Protein AF-A0A9W6BWF4-F1 (afdb_monomer_lite)

Secondary structure (DSSP, 8-state):
---------PPPPSS-HHHHHTT--HHHHHHTS-SS-B-SS-TTT---B--GGGEETTEESS-B------B-SEEEEEEEEE-TT-SS-SB-EEEEEEEE------

Organism: NCBI:txid330485

Sequence (106 aa):
MLQRKVLEVREPEPVNRWALRQGLPEATCRELVNPGYADPFNCRTDITFDHAKYRFLGHGFMTCKLDWVLLRGCRAVSRRMGNHDYSASDHKWLLVEVEVEVALGG

pLDDT: mean 85.35, std 13.3, range [36.31, 97.88]

Foldseek 3Di:
DDPQDFQPFDFWDQFQVVVVVVVDDRVVRNVVTDPRWTFSDDFPPRWFAFDPVCDDPNHRPPTGRPDTDTDDQKIWRDKDWDPPVCPPHNTIDIDTDIDHNPPPDD

Radius of gyration: 17.08 Å; chains: 1; bounding box: 52×31×41 Å

Structure (mmCIF, N/CA/C/O backbone):
data_AF-A0A9W6BWF4-F1
#
_entry.id   AF-A0A9W6BWF4-F1
#
loop_
_atom_site.group_PDB
_atom_site.id
_atom_site.type_symbol
_atom_site.label_atom_id
_atom_site.label_alt_id
_atom_site.label_comp_id
_atom_site.label_asym_id
_atom_site.label_entity_id
_atom_site.label_seq_id
_atom_site.pdbx_PDB_ins_code
_atom_site.Cartn_x
_atom_site.Cartn_y
_atom_site.Cartn_z
_atom_site.occupancy
_atom_site.B_iso_or_equiv
_atom_site.auth_seq_id
_atom_site.auth_comp_id
_atom_site.auth_asym_id
_atom_site.auth_atom_id
_atom_site.pdbx_PDB_model_num
ATOM 1 N N . MET A 1 1 ? -18.583 -23.830 -9.050 1.00 44.31 1 MET A N 1
ATOM 2 C CA . MET A 1 1 ? -18.453 -22.543 -8.333 1.00 44.31 1 MET A CA 1
ATOM 3 C C . MET A 1 1 ? -17.142 -22.602 -7.555 1.00 44.31 1 MET A C 1
ATOM 5 O O . MET A 1 1 ? -17.034 -23.436 -6.669 1.00 44.31 1 MET A O 1
ATOM 9 N N . LEU A 1 2 ? -16.104 -21.858 -7.954 1.00 49.19 2 LEU A N 1
ATOM 10 C CA . LEU A 1 2 ? -14.840 -21.819 -7.204 1.00 49.19 2 LEU A CA 1
ATOM 11 C C . LEU A 1 2 ? -15.077 -21.017 -5.920 1.00 49.19 2 LEU A C 1
ATOM 13 O O . LEU A 1 2 ? -15.381 -19.829 -6.005 1.00 49.19 2 LEU A O 1
ATOM 17 N N . GLN A 1 3 ? -14.967 -21.653 -4.752 1.00 52.81 3 GLN A N 1
ATOM 18 C CA . GLN A 1 3 ? -14.938 -20.932 -3.479 1.00 52.81 3 GLN A CA 1
ATOM 19 C C . GLN A 1 3 ? -13.733 -19.986 -3.493 1.00 52.81 3 GLN A C 1
ATOM 21 O O . GLN A 1 3 ? -12.583 -20.427 -3.503 1.00 52.81 3 GLN A O 1
ATOM 26 N N . ARG A 1 4 ? -13.992 -18.678 -3.542 1.00 62.03 4 ARG A N 1
ATOM 27 C CA . ARG A 1 4 ? -12.945 -17.667 -3.400 1.00 62.03 4 ARG A CA 1
ATOM 28 C C . ARG A 1 4 ? -12.515 -17.658 -1.939 1.00 62.03 4 ARG A C 1
ATOM 30 O O . ARG A 1 4 ? -13.327 -17.438 -1.047 1.00 62.03 4 ARG A O 1
ATOM 37 N N . LYS A 1 5 ? -11.242 -17.954 -1.687 1.00 70.44 5 LYS A N 1
ATOM 38 C CA . LYS A 1 5 ? -10.673 -17.888 -0.342 1.00 70.44 5 LYS A CA 1
ATOM 39 C C . LYS A 1 5 ? -10.562 -16.417 0.053 1.00 70.44 5 LYS A C 1
ATOM 41 O O . LYS A 1 5 ? -9.800 -15.686 -0.571 1.00 70.44 5 LYS A O 1
ATOM 46 N N . VAL A 1 6 ? -11.303 -16.008 1.081 1.00 73.75 6 VAL A N 1
ATOM 47 C CA . VAL A 1 6 ? -11.158 -14.678 1.685 1.00 73.75 6 VAL A CA 1
ATOM 48 C C . VAL A 1 6 ? -9.700 -14.485 2.103 1.00 73.75 6 VAL A C 1
ATOM 50 O O . VAL A 1 6 ? -9.117 -15.351 2.763 1.00 73.75 6 VAL A O 1
ATOM 53 N N . LEU A 1 7 ? -9.107 -13.364 1.699 1.00 75.75 7 LEU A N 1
ATOM 54 C CA . LEU A 1 7 ? -7.787 -12.966 2.159 1.00 75.75 7 LEU A CA 1
ATOM 55 C C . LEU A 1 7 ? -7.907 -12.523 3.617 1.00 75.75 7 LEU A C 1
ATOM 57 O O . LEU A 1 7 ? -8.776 -11.724 3.959 1.00 75.75 7 LEU A O 1
ATOM 61 N N . GLU A 1 8 ? -7.039 -13.041 4.483 1.00 70.44 8 GLU A N 1
ATOM 62 C CA . GLU A 1 8 ? -6.953 -12.560 5.860 1.00 70.44 8 GLU A CA 1
ATOM 63 C C . GLU A 1 8 ? -6.415 -11.124 5.833 1.00 70.44 8 GLU A C 1
ATOM 65 O O . GLU A 1 8 ? -5.217 -10.890 5.680 1.00 70.44 8 GLU A O 1
ATOM 70 N N . VAL A 1 9 ? -7.327 -10.161 5.926 1.00 68.69 9 VAL A N 1
ATOM 71 C CA . VAL A 1 9 ? -7.008 -8.746 6.079 1.00 68.69 9 VAL A CA 1
ATOM 72 C C . VAL A 1 9 ? -7.121 -8.439 7.562 1.00 68.69 9 VAL A C 1
ATOM 74 O O . VAL A 1 9 ? -8.208 -8.485 8.131 1.00 68.69 9 VAL A O 1
ATOM 77 N N . ARG A 1 10 ? -5.977 -8.213 8.208 1.00 67.81 10 ARG A N 1
ATOM 78 C CA . ARG A 1 10 ? -5.932 -7.903 9.636 1.00 67.81 10 ARG A CA 1
ATOM 79 C C . ARG A 1 10 ? -6.177 -6.422 9.840 1.00 67.81 10 ARG A C 1
ATOM 81 O O . ARG A 1 10 ? -5.546 -5.600 9.175 1.00 67.81 10 ARG A O 1
ATOM 88 N N . GLU A 1 11 ? -7.034 -6.107 10.803 1.00 70.12 11 GLU A N 1
ATOM 89 C CA . GLU A 1 11 ? -7.100 -4.760 11.352 1.00 70.12 11 GLU A CA 1
ATOM 90 C C . GLU A 1 11 ? -5.701 -4.326 11.815 1.00 70.12 11 GLU A C 1
ATOM 92 O O . GLU A 1 11 ? -4.929 -5.152 12.329 1.00 70.12 11 GLU A O 1
ATOM 97 N N . PRO A 1 12 ? -5.337 -3.054 11.604 1.00 74.06 12 PRO A N 1
ATOM 98 C CA . PRO A 1 12 ? -4.034 -2.566 12.002 1.00 74.06 12 PRO A CA 1
ATOM 99 C C . PRO A 1 12 ? -3.888 -2.639 13.529 1.00 74.06 12 PRO A C 1
ATOM 101 O O . PRO A 1 12 ? -4.806 -2.322 14.286 1.00 74.06 12 PRO A O 1
ATOM 104 N N . GLU A 1 13 ? -2.716 -3.076 13.992 1.00 82.94 13 GLU A N 1
ATOM 105 C CA . GLU A 1 13 ? -2.398 -3.102 15.421 1.00 82.94 13 GLU A CA 1
ATOM 106 C C . GLU A 1 13 ? -2.470 -1.691 16.027 1.00 82.94 13 GLU A C 1
ATOM 108 O O . GLU A 1 13 ? -2.095 -0.733 15.357 1.00 82.94 13 GLU A O 1
ATOM 113 N N . PRO A 1 14 ? -2.831 -1.534 17.315 1.00 86.88 14 PRO A N 1
ATOM 114 C CA . PRO A 1 14 ? -2.997 -0.219 17.947 1.00 86.88 14 PRO A CA 1
ATOM 115 C C . PRO A 1 14 ? -1.695 0.592 18.089 1.00 86.88 14 PRO A C 1
ATOM 117 O O . PRO A 1 14 ? -1.735 1.745 18.514 1.00 86.88 14 PRO A O 1
ATOM 120 N N . VAL A 1 15 ? -0.537 -0.006 17.786 1.00 89.62 15 VAL A N 1
ATOM 121 C CA . VAL A 1 15 ? 0.781 0.639 17.806 1.00 89.62 15 VAL A CA 1
ATOM 122 C C . VAL A 1 15 ? 1.600 0.129 16.626 1.00 89.62 15 VAL A C 1
ATOM 124 O O . VAL A 1 15 ? 1.725 -1.079 16.418 1.00 89.62 15 VAL A O 1
ATOM 127 N N . ASN A 1 16 ? 2.251 1.033 15.895 1.00 88.50 16 ASN A N 1
ATOM 128 C CA . ASN A 1 16 ? 3.197 0.660 14.851 1.00 88.50 16 ASN A CA 1
ATOM 129 C C . ASN A 1 16 ? 4.478 0.055 15.463 1.00 88.50 16 ASN A C 1
ATOM 131 O O . ASN A 1 16 ? 5.444 0.754 15.775 1.00 88.50 16 ASN A O 1
ATOM 135 N N . ARG A 1 17 ? 4.507 -1.275 15.630 1.00 89.88 17 ARG A N 1
ATOM 136 C CA . ARG A 1 17 ? 5.642 -1.982 16.256 1.00 89.88 17 ARG A CA 1
ATOM 137 C C . ARG A 1 17 ? 6.957 -1.827 15.508 1.00 89.88 17 ARG A C 1
ATOM 139 O O . ARG A 1 17 ? 8.016 -1.965 16.115 1.00 89.88 17 ARG A O 1
ATOM 146 N N . TRP A 1 18 ? 6.920 -1.625 14.193 1.00 88.19 18 TRP A N 1
ATOM 147 C CA . TRP A 1 18 ? 8.152 -1.413 13.445 1.00 88.19 18 TRP A CA 1
ATOM 148 C C . TRP A 1 18 ? 8.776 -0.064 13.804 1.00 88.19 18 TRP A C 1
ATOM 150 O O . TRP A 1 18 ? 9.953 -0.041 14.155 1.00 88.19 18 TRP A O 1
ATOM 160 N N . ALA A 1 19 ? 7.984 1.013 13.785 1.00 89.75 19 ALA A N 1
ATOM 161 C CA . ALA A 1 19 ? 8.408 2.358 14.175 1.00 89.75 19 ALA A CA 1
ATOM 162 C C . ALA A 1 19 ? 8.921 2.386 15.622 1.00 89.75 19 ALA A C 1
ATOM 164 O O . ALA A 1 19 ? 9.987 2.938 15.893 1.00 89.75 19 ALA A O 1
ATOM 165 N N . LEU A 1 20 ? 8.228 1.679 16.519 1.00 94.56 20 LEU A N 1
ATOM 166 C CA . LEU A 1 20 ? 8.646 1.529 17.910 1.00 94.56 20 LEU A CA 1
ATOM 167 C C . LEU A 1 20 ? 10.035 0.880 18.022 1.00 94.56 20 LEU A C 1
ATOM 169 O O . LEU A 1 20 ? 10.886 1.363 18.761 1.00 94.56 20 LEU A O 1
ATOM 173 N N . ARG A 1 21 ? 10.317 -0.170 17.232 1.00 95.62 21 ARG A N 1
ATOM 174 C CA . ARG A 1 21 ? 11.652 -0.801 17.178 1.00 95.62 21 ARG A CA 1
ATOM 175 C C . ARG A 1 21 ? 12.743 0.103 16.598 1.00 95.62 21 ARG A C 1
ATOM 177 O O . ARG A 1 21 ? 13.912 -0.197 16.801 1.00 95.62 21 ARG A O 1
ATOM 184 N N . GLN A 1 22 ? 12.386 1.164 15.872 1.00 95.69 22 GLN A N 1
ATOM 185 C CA . GLN A 1 22 ? 13.346 2.174 15.407 1.00 95.69 22 GLN A CA 1
ATOM 186 C C . GLN A 1 22 ? 13.636 3.247 16.473 1.00 95.69 22 GLN A C 1
ATOM 188 O O . GLN A 1 22 ? 14.451 4.130 16.229 1.00 95.69 22 GLN A O 1
ATOM 193 N N . GLY A 1 23 ? 12.986 3.182 17.643 1.00 96.62 23 GLY A N 1
ATOM 194 C CA . GLY A 1 23 ? 13.195 4.119 18.748 1.00 96.62 23 GLY A CA 1
ATOM 195 C C . GLY A 1 23 ? 12.273 5.340 18.736 1.00 96.62 23 GLY A C 1
ATOM 196 O O . GLY A 1 23 ? 12.527 6.291 19.472 1.00 96.62 23 GLY A O 1
ATOM 197 N N . LEU A 1 24 ? 11.210 5.341 17.923 1.00 96.88 24 LEU A N 1
ATOM 198 C CA . LEU A 1 24 ? 10.226 6.424 17.949 1.00 96.88 24 LEU A CA 1
ATOM 199 C C . LEU A 1 24 ? 9.366 6.372 19.227 1.00 96.88 24 LEU A C 1
ATOM 201 O O . LEU A 1 24 ? 9.058 5.275 19.704 1.00 96.88 24 LEU A O 1
ATOM 205 N N . PRO A 1 25 ? 8.933 7.530 19.770 1.00 97.38 25 PRO A N 1
ATOM 206 C CA . PRO A 1 25 ? 8.059 7.568 20.939 1.00 97.38 25 PRO A CA 1
ATOM 207 C C . PRO A 1 25 ? 6.768 6.779 20.716 1.00 97.38 25 PRO A C 1
ATOM 209 O O . PRO A 1 25 ? 6.190 6.803 19.628 1.00 97.38 25 PRO A O 1
ATOM 212 N N . GLU A 1 26 ? 6.272 6.111 21.758 1.00 95.56 26 GLU A N 1
ATOM 213 C CA . GLU A 1 26 ? 5.065 5.286 21.649 1.00 95.56 26 GLU A CA 1
ATOM 214 C C . GLU A 1 26 ? 3.839 6.099 21.210 1.00 95.56 26 GLU A C 1
ATOM 216 O O . GLU A 1 26 ? 3.065 5.627 20.381 1.00 95.56 26 GLU A O 1
ATOM 221 N N . ALA A 1 27 ? 3.693 7.335 21.706 1.00 94.69 27 ALA A N 1
ATOM 222 C CA . ALA A 1 27 ? 2.621 8.243 21.297 1.00 94.69 27 ALA A CA 1
ATOM 223 C C . ALA A 1 27 ? 2.632 8.473 19.775 1.00 94.69 27 ALA A C 1
ATOM 225 O O . ALA A 1 27 ? 1.628 8.241 19.108 1.00 94.69 27 ALA A O 1
ATOM 226 N N . THR A 1 28 ? 3.800 8.785 19.206 1.00 93.31 28 THR A N 1
ATOM 227 C CA . THR A 1 28 ? 3.986 8.888 17.752 1.00 93.31 28 THR A CA 1
ATOM 228 C C . THR A 1 28 ? 3.682 7.561 17.055 1.00 93.31 28 THR A C 1
ATOM 230 O O . THR A 1 28 ? 3.031 7.534 16.019 1.00 93.31 28 THR A O 1
ATOM 233 N N . CYS A 1 29 ? 4.096 6.427 17.622 1.00 92.31 29 CYS A N 1
ATOM 234 C CA . CYS A 1 29 ? 3.828 5.115 17.029 1.00 92.31 29 CYS A CA 1
ATOM 235 C C . CYS A 1 29 ? 2.340 4.738 17.021 1.00 92.31 29 CYS A C 1
ATOM 237 O O . CYS A 1 29 ? 1.947 3.941 16.171 1.00 92.31 29 CYS A O 1
ATOM 239 N N . ARG A 1 30 ? 1.530 5.274 17.943 1.00 89.44 30 ARG A N 1
ATOM 240 C CA . ARG A 1 30 ? 0.063 5.133 17.952 1.00 89.44 30 ARG A CA 1
ATOM 241 C C . ARG A 1 30 ? -0.584 5.974 16.852 1.00 89.44 30 ARG A C 1
ATOM 243 O O . ARG A 1 30 ? -1.524 5.512 16.219 1.00 89.44 30 ARG A O 1
ATOM 250 N N . GLU A 1 31 ? -0.049 7.163 16.589 1.00 88.31 31 GLU A N 1
ATOM 251 C CA . GLU A 1 31 ? -0.497 8.039 15.494 1.00 88.31 31 GLU A CA 1
ATOM 252 C C . GLU A 1 31 ? -0.074 7.521 14.109 1.00 88.31 31 GLU A C 1
ATOM 254 O O . GLU A 1 31 ? -0.754 7.761 13.117 1.00 88.31 31 GLU A O 1
ATOM 259 N N . LEU A 1 32 ? 1.015 6.748 14.034 1.00 85.69 32 LEU A N 1
ATOM 260 C CA . LEU A 1 32 ? 1.517 6.097 12.813 1.00 85.69 32 LEU A CA 1
ATOM 261 C C . LEU A 1 32 ? 0.782 4.790 12.451 1.00 85.69 32 LEU A C 1
ATOM 263 O O . LEU A 1 32 ? 1.339 3.925 11.761 1.00 85.69 32 LEU A O 1
ATOM 267 N N . VAL A 1 33 ? -0.445 4.622 12.938 1.00 84.12 33 VAL A N 1
ATOM 268 C CA . VAL A 1 33 ? -1.332 3.500 12.626 1.00 84.12 33 VAL A CA 1
ATOM 269 C C . VAL A 1 33 ? -2.474 4.014 11.756 1.00 84.12 33 VAL A C 1
ATOM 271 O O . VAL A 1 33 ? -3.068 5.048 12.053 1.00 84.12 33 VAL A O 1
ATOM 274 N N . ASN A 1 34 ? -2.818 3.279 10.695 1.00 76.62 34 ASN A N 1
ATOM 275 C CA . ASN A 1 34 ? -4.002 3.610 9.905 1.00 76.62 34 ASN A CA 1
ATOM 276 C C . ASN A 1 34 ? -5.249 3.561 10.802 1.00 76.62 34 ASN A C 1
ATOM 278 O O . ASN A 1 34 ? -5.456 2.557 11.485 1.00 76.62 34 ASN A O 1
ATOM 282 N N . PRO A 1 35 ? -6.100 4.600 10.804 1.00 75.81 35 PRO A N 1
ATOM 283 C CA . PRO A 1 35 ? -7.176 4.740 11.777 1.00 75.81 35 PRO A CA 1
ATOM 284 C C . PRO A 1 35 ? -8.311 3.756 11.473 1.00 75.81 35 PRO A C 1
ATOM 286 O O . PRO A 1 35 ? -9.305 4.139 10.872 1.00 75.81 35 PRO A O 1
ATOM 289 N N . GLY A 1 36 ? -8.171 2.479 11.833 1.00 75.31 36 GLY A N 1
ATOM 290 C CA . GLY A 1 36 ? -9.178 1.434 11.596 1.00 75.31 36 GLY A CA 1
ATOM 291 C C . GLY A 1 36 ? -9.468 1.181 10.114 1.00 75.31 36 GLY A C 1
ATOM 292 O O . GLY A 1 36 ? -10.626 1.007 9.735 1.00 75.31 36 GLY A O 1
ATOM 293 N N . TYR A 1 37 ? -8.441 1.288 9.270 1.00 84.31 37 TYR A N 1
ATOM 294 C CA . TYR A 1 37 ? -8.483 0.840 7.881 1.00 84.31 37 TYR A CA 1
ATOM 295 C C . TYR A 1 37 ? -7.364 -0.160 7.657 1.00 84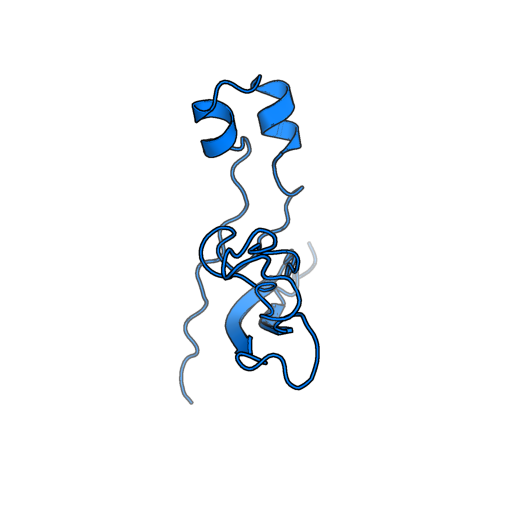.31 37 TYR A C 1
ATOM 297 O O . TYR A 1 37 ? -6.209 0.101 8.010 1.00 84.31 37 TYR A O 1
ATOM 305 N N . ALA A 1 38 ? -7.695 -1.269 7.016 1.00 85.31 38 ALA A N 1
ATOM 306 C CA . ALA A 1 38 ? -6.727 -2.281 6.651 1.00 85.31 38 ALA A CA 1
ATOM 307 C C . ALA A 1 38 ? -6.385 -2.190 5.158 1.00 85.31 38 ALA A C 1
ATOM 309 O O . ALA A 1 38 ? -7.267 -1.994 4.323 1.00 85.31 38 ALA A O 1
ATOM 310 N N . ASP A 1 39 ? -5.102 -2.346 4.825 1.00 89.81 39 ASP A N 1
ATOM 311 C CA . ASP A 1 39 ? -4.636 -2.482 3.442 1.00 89.81 39 ASP A CA 1
ATOM 312 C C . ASP A 1 39 ? -4.263 -3.951 3.178 1.00 89.81 39 ASP A C 1
ATOM 314 O O . ASP A 1 39 ? -3.402 -4.489 3.883 1.00 89.81 39 ASP A O 1
ATOM 318 N N . PRO A 1 40 ? -4.875 -4.632 2.187 1.00 90.88 40 PRO A N 1
ATOM 319 C CA . PRO A 1 40 ? -4.488 -5.993 1.815 1.00 90.88 40 PRO A CA 1
ATOM 320 C C . PRO A 1 40 ? -3.113 -6.079 1.128 1.00 90.88 40 PRO A C 1
ATOM 322 O O . PRO A 1 40 ? -2.642 -7.185 0.847 1.00 90.88 40 PRO A O 1
ATOM 325 N N . PHE A 1 41 ? -2.469 -4.951 0.818 1.00 91.81 41 PHE A N 1
ATOM 326 C CA . PHE A 1 41 ? -1.123 -4.891 0.256 1.00 91.81 41 PHE A CA 1
ATOM 327 C C . PHE A 1 41 ? -0.061 -4.611 1.330 1.00 91.81 41 PHE A C 1
ATOM 329 O O . PHE A 1 41 ? -0.221 -3.781 2.221 1.00 91.81 41 PHE A O 1
ATOM 336 N N . ASN A 1 42 ? 1.077 -5.291 1.223 1.00 88.25 42 ASN A N 1
ATOM 337 C CA . ASN A 1 42 ? 2.204 -5.149 2.131 1.00 88.25 42 ASN A CA 1
ATOM 338 C C . ASN A 1 42 ? 2.973 -3.853 1.849 1.00 88.25 42 ASN A C 1
ATOM 340 O O . ASN A 1 42 ? 3.444 -3.625 0.735 1.00 88.25 42 ASN A O 1
ATOM 344 N N . CYS A 1 43 ? 3.188 -3.039 2.883 1.00 86.38 43 CYS A N 1
ATOM 345 C CA . CYS A 1 43 ? 3.796 -1.721 2.721 1.00 86.38 43 CYS A CA 1
ATOM 346 C C . CYS A 1 43 ? 5.262 -1.701 2.262 1.00 86.38 43 CYS A C 1
ATOM 348 O O . CYS A 1 43 ? 5.762 -0.653 1.863 1.00 86.38 43 CYS A O 1
ATOM 350 N N . ARG A 1 44 ? 5.954 -2.842 2.324 1.00 84.88 44 ARG A N 1
ATOM 351 C CA . ARG A 1 44 ? 7.382 -2.974 2.007 1.00 84.88 44 ARG A CA 1
ATOM 352 C C . ARG A 1 44 ? 7.642 -3.689 0.696 1.00 84.88 44 ARG A C 1
ATOM 354 O O . ARG A 1 44 ? 8.651 -3.416 0.061 1.00 84.88 44 ARG A O 1
ATOM 361 N N . THR A 1 45 ? 6.783 -4.635 0.330 1.00 91.81 45 THR A N 1
ATOM 362 C CA . THR A 1 45 ? 7.016 -5.493 -0.839 1.00 91.81 45 THR A CA 1
ATOM 363 C C . THR A 1 45 ? 6.125 -5.133 -2.017 1.00 91.81 45 THR A C 1
ATOM 365 O O . THR A 1 45 ? 6.523 -5.344 -3.158 1.00 91.81 45 THR A O 1
ATOM 368 N N . ASP A 1 46 ? 4.951 -4.550 -1.770 1.00 95.56 46 ASP A N 1
ATOM 369 C CA . ASP A 1 46 ? 4.010 -4.180 -2.826 1.00 95.56 46 ASP A CA 1
ATOM 370 C C . ASP A 1 46 ? 4.284 -2.744 -3.303 1.00 95.56 46 ASP A C 1
ATOM 372 O O . ASP A 1 46 ? 3.495 -1.825 -3.084 1.00 95.56 46 ASP A O 1
ATOM 376 N N . ILE A 1 47 ? 5.443 -2.568 -3.946 1.00 95.50 47 ILE A N 1
ATOM 377 C CA . ILE A 1 47 ? 5.945 -1.292 -4.476 1.00 95.50 47 ILE A CA 1
ATOM 378 C C . ILE A 1 47 ? 5.131 -0.849 -5.690 1.00 95.50 47 ILE A C 1
ATOM 380 O O . ILE A 1 47 ? 5.123 -1.522 -6.731 1.00 95.50 47 ILE A O 1
ATOM 384 N N . THR A 1 48 ? 4.502 0.318 -5.569 1.00 97.00 48 THR A N 1
ATOM 385 C CA . THR A 1 48 ? 3.671 0.912 -6.621 1.00 97.00 48 THR A CA 1
ATOM 386 C C . THR A 1 48 ? 4.438 1.916 -7.471 1.00 97.00 48 THR A C 1
ATOM 388 O O . THR A 1 48 ? 4.089 2.106 -8.630 1.00 97.00 48 THR A O 1
ATOM 391 N N . PHE A 1 49 ? 5.545 2.456 -6.965 1.00 94.50 49 PHE A N 1
ATOM 392 C CA . PHE A 1 49 ? 6.357 3.457 -7.641 1.00 94.50 49 PHE A CA 1
ATOM 393 C C . PHE A 1 49 ? 7.824 3.020 -7.700 1.00 94.50 49 PHE A C 1
ATOM 395 O O . PHE A 1 49 ? 8.470 2.869 -6.666 1.00 94.50 49 PHE A O 1
ATOM 402 N N . ASP A 1 50 ? 8.322 2.748 -8.910 1.00 92.94 50 ASP A N 1
ATOM 403 C CA . ASP A 1 50 ? 9.733 2.406 -9.184 1.00 92.94 50 ASP A CA 1
ATOM 404 C C . ASP A 1 50 ? 10.093 2.654 -10.666 1.00 92.94 50 ASP A C 1
ATOM 406 O O . ASP A 1 50 ? 10.769 1.863 -11.332 1.00 92.94 50 ASP A O 1
ATOM 410 N N . HIS A 1 51 ? 9.568 3.734 -11.250 1.00 89.94 51 HIS A N 1
ATOM 411 C CA . HIS A 1 51 ? 9.739 3.977 -12.681 1.00 89.94 51 HIS A CA 1
ATOM 412 C C . HIS A 1 51 ? 11.189 4.378 -13.009 1.00 89.94 51 HIS A C 1
ATOM 414 O O . HIS A 1 51 ? 11.766 5.291 -12.419 1.00 89.94 51 HIS A O 1
ATOM 420 N N . ALA A 1 52 ? 11.752 3.758 -14.055 1.00 88.00 52 ALA A N 1
ATOM 421 C CA . ALA A 1 52 ? 13.109 4.011 -14.547 1.00 88.00 52 ALA A CA 1
ATOM 422 C C . ALA A 1 52 ? 13.467 5.491 -14.808 1.00 88.00 52 ALA A C 1
ATOM 424 O O . ALA A 1 52 ? 14.629 5.857 -14.659 1.00 88.00 52 ALA A O 1
ATOM 425 N N . LYS A 1 53 ? 12.496 6.352 -15.148 1.00 89.25 53 LYS A N 1
ATOM 426 C CA . LYS A 1 53 ? 12.719 7.781 -15.416 1.00 89.25 53 LYS A CA 1
ATOM 427 C C . LYS A 1 53 ? 13.183 8.563 -14.181 1.00 89.25 53 LYS A C 1
ATOM 429 O O . LYS A 1 53 ? 13.730 9.647 -14.326 1.00 89.25 53 LYS A O 1
ATOM 434 N N . TYR A 1 54 ? 12.987 8.005 -12.984 1.00 87.69 54 TYR A N 1
ATOM 435 C CA . TYR A 1 54 ? 13.424 8.587 -11.712 1.00 87.69 54 TYR A CA 1
ATOM 436 C C . TYR A 1 54 ? 14.724 7.984 -11.181 1.00 87.69 54 TYR A C 1
ATOM 438 O O . TYR A 1 54 ? 15.112 8.237 -10.040 1.00 87.69 54 TYR A O 1
ATOM 446 N N . ARG A 1 55 ? 15.405 7.166 -11.986 1.00 89.56 55 ARG A N 1
ATOM 447 C CA . ARG A 1 55 ? 16.709 6.624 -11.614 1.00 89.56 55 ARG A CA 1
ATOM 448 C C . ARG A 1 55 ? 17.783 7.660 -11.903 1.00 89.56 55 ARG A C 1
ATOM 450 O O . ARG A 1 55 ? 17.843 8.210 -12.999 1.00 89.56 55 ARG A O 1
ATOM 457 N N . PHE A 1 56 ? 18.669 7.878 -10.942 1.00 85.06 56 PHE A N 1
ATOM 458 C CA . PHE A 1 56 ? 19.837 8.735 -11.119 1.00 85.06 56 PHE A CA 1
ATOM 459 C C . PHE A 1 56 ? 21.092 7.868 -11.073 1.00 85.06 56 PHE A C 1
ATOM 461 O O . PHE A 1 56 ? 21.314 7.150 -10.102 1.00 85.06 56 PHE A O 1
ATOM 468 N N . LEU A 1 57 ? 21.877 7.875 -12.157 1.00 88.75 57 LEU A N 1
ATOM 469 C CA . LEU A 1 57 ? 23.050 7.001 -12.331 1.00 88.75 57 LEU A CA 1
ATOM 470 C C . LEU A 1 57 ? 22.743 5.506 -12.095 1.00 88.75 57 LEU A C 1
ATOM 472 O O . LEU A 1 57 ? 23.551 4.769 -11.543 1.00 88.75 57 LEU A O 1
ATOM 476 N N . GLY A 1 58 ? 21.547 5.056 -12.484 1.00 81.44 58 GLY A N 1
ATOM 477 C CA . GLY A 1 58 ? 21.097 3.674 -12.282 1.00 81.44 58 GLY A CA 1
ATOM 478 C C . GLY A 1 58 ? 20.583 3.360 -10.872 1.00 81.44 58 GLY A C 1
ATOM 479 O O . GLY A 1 58 ? 20.016 2.288 -10.670 1.00 81.44 58 GLY A O 1
ATOM 480 N N . HIS A 1 59 ? 20.694 4.286 -9.918 1.00 81.50 59 HIS A N 1
ATOM 481 C CA . HIS A 1 59 ? 20.173 4.116 -8.564 1.00 81.50 59 HIS A CA 1
ATOM 482 C C . HIS A 1 59 ? 18.693 4.523 -8.474 1.00 81.50 59 HIS A C 1
ATOM 484 O O . HIS A 1 59 ? 18.297 5.599 -8.931 1.00 81.50 59 HIS A O 1
ATOM 490 N N . GLY A 1 60 ? 17.875 3.653 -7.872 1.00 81.12 60 GLY A N 1
ATOM 491 C CA . GLY A 1 60 ? 16.464 3.905 -7.568 1.00 81.12 60 GLY A CA 1
ATOM 492 C C . GLY A 1 60 ? 16.313 4.665 -6.254 1.00 81.12 60 GLY A C 1
ATOM 493 O O . GLY A 1 60 ? 16.224 4.061 -5.191 1.00 81.12 60 GLY A O 1
ATOM 494 N N . PHE A 1 61 ? 16.301 5.996 -6.318 1.00 81.06 61 PHE A N 1
ATOM 495 C CA . PHE A 1 61 ? 16.070 6.844 -5.136 1.00 81.06 61 PHE A CA 1
ATOM 496 C C . PHE A 1 61 ? 14.586 7.033 -4.810 1.00 81.06 61 PHE A C 1
ATOM 498 O O . PHE A 1 61 ? 14.235 7.543 -3.752 1.00 81.06 61 PHE A O 1
ATOM 505 N N . MET A 1 62 ? 13.719 6.618 -5.728 1.00 84.69 62 MET A N 1
ATOM 506 C CA . MET A 1 62 ? 12.285 6.873 -5.717 1.00 84.69 62 MET A CA 1
ATOM 507 C C . MET A 1 62 ? 11.520 5.547 -5.839 1.00 84.69 62 MET A C 1
ATOM 509 O O . MET A 1 62 ? 10.646 5.395 -6.687 1.00 84.69 62 MET A O 1
ATOM 513 N N . THR A 1 63 ? 11.909 4.566 -5.021 1.00 90.38 63 THR A N 1
ATOM 514 C CA . THR A 1 63 ? 11.290 3.235 -4.964 1.00 90.38 63 THR A CA 1
ATOM 515 C C . THR A 1 63 ? 10.455 3.128 -3.693 1.00 90.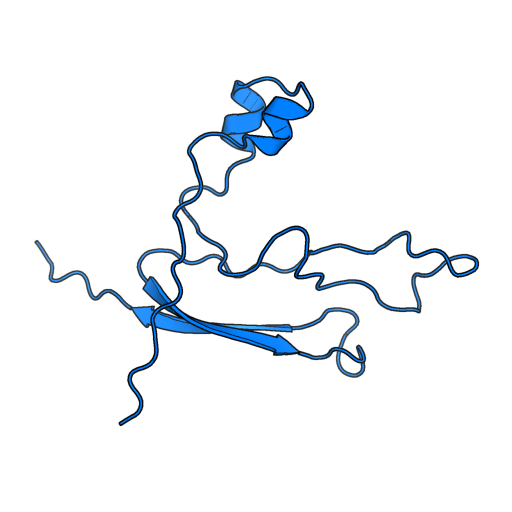38 63 THR A C 1
ATOM 517 O O . THR A 1 63 ? 10.996 3.022 -2.590 1.00 90.38 63 THR A O 1
ATOM 520 N N . CYS A 1 64 ? 9.132 3.175 -3.818 1.00 92.06 64 CYS A N 1
ATOM 521 C CA . CYS A 1 64 ? 8.238 3.167 -2.662 1.00 92.06 64 CYS A CA 1
ATOM 522 C C . CYS A 1 64 ? 6.814 2.703 -3.003 1.00 92.06 64 CYS A C 1
ATOM 524 O O . CYS A 1 64 ? 6.395 2.633 -4.159 1.00 92.06 64 CYS A O 1
ATOM 526 N N . LYS A 1 65 ? 6.049 2.353 -1.967 1.00 94.31 65 LYS A N 1
ATOM 527 C CA . LYS A 1 65 ? 4.596 2.198 -2.058 1.00 94.31 65 LYS A CA 1
ATOM 528 C C . LYS A 1 65 ? 3.952 3.534 -1.712 1.00 94.31 65 LYS A C 1
ATOM 530 O O . LYS A 1 65 ? 4.055 3.988 -0.574 1.00 94.31 65 LYS A O 1
ATOM 535 N N . LEU A 1 66 ? 3.298 4.136 -2.695 1.00 93.50 66 LEU A N 1
ATOM 536 C CA . LEU A 1 66 ? 2.591 5.410 -2.549 1.00 93.50 66 LEU A CA 1
ATOM 537 C C . LEU A 1 66 ? 1.074 5.258 -2.689 1.00 93.50 66 LEU A C 1
ATOM 539 O O . LEU A 1 66 ? 0.335 6.142 -2.269 1.00 93.50 66 LEU A O 1
ATOM 543 N N . ASP A 1 67 ? 0.615 4.116 -3.199 1.00 95.31 67 ASP A N 1
ATOM 544 C CA . ASP A 1 67 ? -0.798 3.820 -3.407 1.00 95.31 67 ASP A CA 1
ATOM 545 C C . ASP A 1 67 ? -1.276 2.795 -2.377 1.00 95.31 67 ASP A C 1
ATOM 547 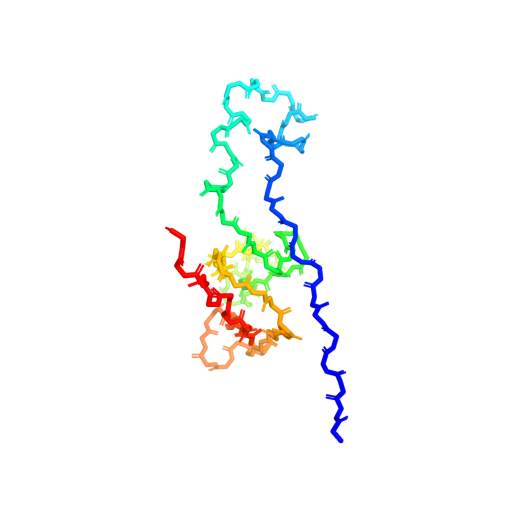O O . ASP A 1 67 ? -0.581 1.823 -2.045 1.00 95.31 67 ASP A O 1
ATOM 551 N N . TRP A 1 68 ? -2.490 3.008 -1.879 1.00 93.06 68 TRP A N 1
ATOM 552 C CA . TRP A 1 68 ? -3.094 2.244 -0.791 1.00 93.06 68 TRP A CA 1
ATOM 553 C C . TRP A 1 68 ? -4.535 1.896 -1.141 1.00 93.06 68 TRP A C 1
ATOM 555 O O . TRP A 1 68 ? -5.225 2.681 -1.789 1.00 93.06 68 TRP A O 1
ATOM 565 N N . VAL A 1 69 ? -5.007 0.742 -0.671 1.00 92.69 69 VAL A N 1
ATOM 566 C CA . VAL A 1 69 ? -6.436 0.415 -0.679 1.00 92.69 69 VAL A CA 1
ATOM 567 C C . VAL A 1 69 ? -6.888 0.295 0.765 1.00 92.69 69 VAL A C 1
ATOM 569 O O . VAL A 1 69 ? -6.524 -0.650 1.450 1.00 92.69 69 VAL A O 1
ATOM 572 N N . LEU A 1 70 ? -7.643 1.282 1.242 1.00 90.38 70 LEU A N 1
ATOM 573 C CA . LEU A 1 70 ? -8.055 1.380 2.641 1.00 90.38 70 LEU A CA 1
ATOM 574 C C . LEU A 1 70 ? -9.442 0.756 2.816 1.00 90.38 70 LEU A C 1
ATOM 576 O O . LEU A 1 70 ? -10.449 1.350 2.434 1.00 90.38 70 LEU A O 1
ATOM 580 N N . LEU A 1 71 ? -9.493 -0.450 3.378 1.00 86.50 71 LEU A N 1
ATOM 581 C CA . LEU A 1 71 ? -10.727 -1.206 3.585 1.00 86.50 71 LEU A CA 1
ATOM 582 C C . LEU A 1 71 ? -11.245 -1.054 5.016 1.00 86.50 71 LEU A C 1
ATOM 584 O O . LEU A 1 71 ? -10.472 -1.108 5.972 1.00 86.50 71 LEU A O 1
ATOM 588 N N . ARG A 1 72 ? -12.565 -0.910 5.147 1.00 84.94 72 ARG A N 1
ATOM 589 C CA . ARG A 1 72 ? -13.313 -0.969 6.410 1.00 84.94 72 ARG A CA 1
ATOM 590 C C . ARG A 1 72 ? -14.699 -1.557 6.137 1.00 84.94 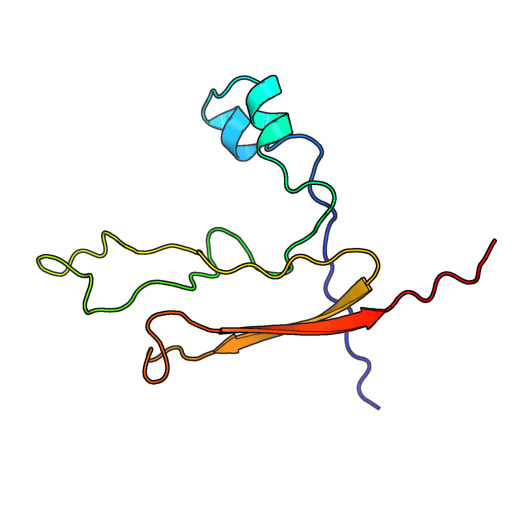72 ARG A C 1
ATOM 592 O O . ARG A 1 72 ? -15.296 -1.234 5.113 1.00 84.94 72 ARG A O 1
ATOM 599 N N . GLY A 1 73 ? -15.207 -2.409 7.030 1.00 79.81 73 GLY A N 1
ATOM 600 C CA . GLY A 1 73 ? -16.558 -2.989 6.911 1.00 79.81 73 GLY A CA 1
ATOM 601 C C . GLY A 1 73 ? -16.750 -3.913 5.700 1.00 79.81 73 GLY A C 1
ATOM 602 O O . GLY A 1 73 ? -17.862 -4.095 5.211 1.00 79.81 73 GLY A O 1
ATOM 603 N N . CYS A 1 74 ? -15.660 -4.458 5.163 1.00 85.00 74 CYS A N 1
ATOM 604 C CA . CYS A 1 74 ? -15.681 -5.385 4.041 1.00 85.00 74 CYS A CA 1
ATOM 605 C C . CYS A 1 74 ? -14.521 -6.377 4.142 1.00 85.00 74 CYS A C 1
ATOM 607 O O . CYS A 1 74 ? -13.513 -6.125 4.804 1.00 85.00 74 CYS A O 1
ATOM 609 N N . ARG A 1 75 ? -14.665 -7.513 3.462 1.00 85.25 75 ARG A N 1
ATOM 610 C CA . ARG A 1 75 ? -13.679 -8.595 3.425 1.00 85.25 75 ARG A CA 1
ATOM 611 C C . ARG A 1 75 ? -13.066 -8.678 2.035 1.00 85.25 75 ARG A C 1
ATOM 613 O O . ARG A 1 75 ? -13.790 -8.819 1.054 1.00 85.25 75 ARG A O 1
ATOM 620 N N . ALA A 1 76 ? -11.740 -8.627 1.926 1.00 89.00 76 ALA A N 1
ATOM 621 C CA . ALA A 1 76 ? -11.079 -8.786 0.631 1.00 89.00 76 ALA A CA 1
ATOM 622 C C . ALA A 1 76 ? -11.133 -10.249 0.167 1.00 89.00 76 ALA A C 1
ATOM 624 O O . ALA A 1 76 ? -10.681 -11.151 0.872 1.00 89.00 76 ALA A O 1
ATOM 625 N N . VAL A 1 77 ? -11.637 -10.492 -1.042 1.00 91.50 77 VAL A N 1
ATOM 626 C CA . VAL A 1 77 ? -11.684 -11.832 -1.654 1.00 91.50 77 VAL A CA 1
ATOM 627 C C . VAL A 1 77 ? -10.558 -12.061 -2.652 1.00 91.50 77 VAL A C 1
ATOM 629 O O . VAL A 1 77 ? -10.142 -13.196 -2.870 1.00 91.50 77 VAL A O 1
ATOM 632 N N . SER A 1 78 ? -10.042 -10.996 -3.263 1.00 92.50 78 SER A N 1
ATOM 633 C CA . SER A 1 78 ? -8.841 -11.065 -4.088 1.00 92.50 78 SER A CA 1
ATOM 634 C C . SER A 1 78 ? -8.154 -9.707 -4.159 1.00 92.50 78 SER A C 1
ATOM 636 O O . SER A 1 78 ? -8.776 -8.668 -3.944 1.00 92.50 78 SER A O 1
ATOM 638 N N . ARG A 1 79 ? -6.854 -9.717 -4.457 1.00 94.75 79 ARG A N 1
ATOM 639 C CA . ARG A 1 79 ? -6.066 -8.509 -4.702 1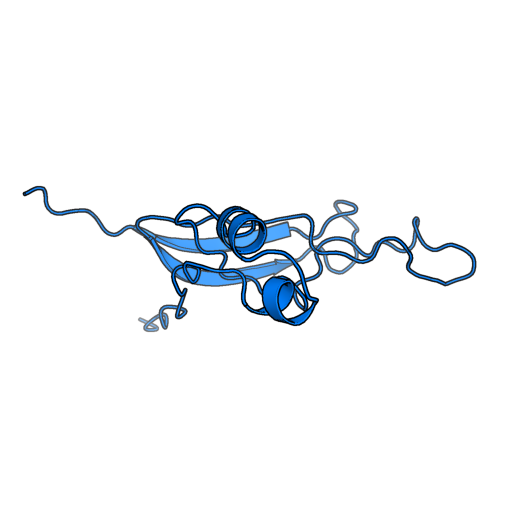.00 94.75 79 ARG A CA 1
ATOM 640 C C . ARG A 1 79 ? -5.180 -8.713 -5.919 1.00 94.75 79 ARG A C 1
ATOM 642 O O . ARG A 1 79 ? -4.662 -9.811 -6.128 1.00 94.75 79 ARG A O 1
ATOM 649 N N . ARG A 1 80 ? -5.004 -7.666 -6.716 1.00 96.31 80 ARG A N 1
ATOM 650 C CA . ARG A 1 80 ? -4.135 -7.647 -7.892 1.00 96.31 80 ARG A CA 1
ATOM 651 C C . ARG A 1 80 ? -3.401 -6.318 -7.972 1.00 96.31 80 ARG A C 1
ATOM 653 O O . ARG A 1 80 ? -3.931 -5.281 -7.593 1.00 96.31 80 ARG A O 1
ATOM 660 N N . MET A 1 81 ? -2.185 -6.379 -8.485 1.00 97.88 81 MET A N 1
ATOM 661 C CA . MET A 1 81 ? -1.403 -5.224 -8.893 1.00 97.88 81 MET A CA 1
ATOM 662 C C . MET A 1 81 ? -1.092 -5.402 -10.375 1.00 97.88 81 MET A C 1
ATOM 664 O O . MET A 1 81 ? -0.906 -6.535 -10.818 1.00 97.88 81 MET A O 1
ATOM 668 N N . GLY A 1 82 ? -1.048 -4.317 -11.136 1.00 96.94 82 GLY A N 1
ATOM 669 C CA . GLY A 1 82 ? -0.640 -4.377 -12.537 1.00 96.94 82 GLY A CA 1
ATOM 670 C C . GLY A 1 82 ? 0.019 -3.091 -12.998 1.00 96.94 82 GLY A C 1
ATOM 671 O O . GLY A 1 82 ? 0.474 -2.308 -12.170 1.00 96.94 82 GLY A O 1
ATOM 672 N N . ASN A 1 83 ? 0.110 -2.895 -14.317 1.00 97.12 83 ASN A N 1
ATOM 673 C CA . ASN A 1 83 ? 0.969 -1.864 -14.919 1.00 97.12 83 ASN A CA 1
ATOM 674 C C . ASN A 1 83 ? 2.447 -2.040 -14.499 1.00 97.12 83 ASN A C 1
ATOM 676 O O . ASN A 1 83 ? 3.135 -1.094 -14.136 1.00 97.12 83 ASN A O 1
ATOM 680 N N . HIS A 1 84 ? 2.935 -3.289 -14.501 1.00 95.38 84 HIS A N 1
ATOM 681 C CA . HIS A 1 84 ? 4.303 -3.624 -14.078 1.00 95.38 84 HIS A CA 1
ATOM 682 C C . HIS A 1 84 ? 5.393 -3.052 -14.993 1.00 95.38 84 HIS A C 1
ATOM 684 O O . HIS A 1 84 ? 6.542 -2.954 -14.570 1.00 95.38 84 HIS A O 1
ATOM 690 N N . ASP A 1 85 ? 5.030 -2.698 -16.223 1.00 94.38 85 ASP A N 1
ATOM 691 C CA . ASP A 1 85 ? 5.892 -2.054 -17.210 1.00 94.38 85 ASP A CA 1
ATOM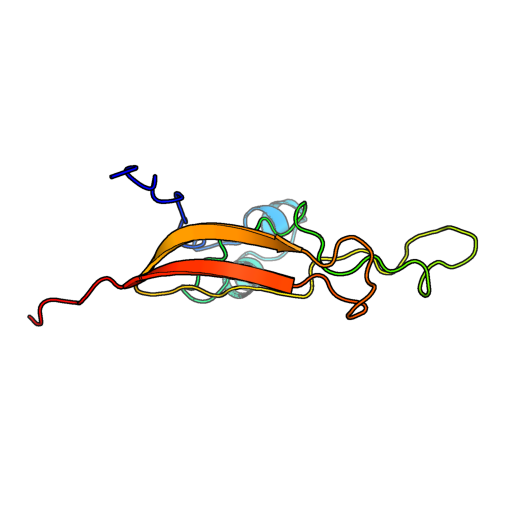 692 C C . ASP A 1 85 ? 5.799 -0.522 -17.184 1.00 94.38 85 ASP A C 1
ATOM 694 O O . ASP A 1 85 ? 6.553 0.140 -17.893 1.00 94.38 85 ASP A O 1
ATOM 698 N N . TYR A 1 86 ? 4.912 0.038 -16.353 1.00 93.75 86 TYR A N 1
ATOM 699 C CA . TYR A 1 86 ? 4.669 1.474 -16.231 1.00 93.75 86 TYR A CA 1
ATOM 700 C C . TYR A 1 86 ? 4.223 2.150 -17.543 1.00 93.75 86 TYR A C 1
ATOM 702 O O . TYR A 1 86 ? 4.384 3.358 -17.713 1.00 93.75 86 TYR A O 1
ATOM 710 N N . SER A 1 87 ? 3.645 1.389 -18.478 1.00 95.19 87 SER A N 1
ATOM 711 C CA . SER A 1 87 ? 3.230 1.897 -19.793 1.00 95.19 87 SER A CA 1
ATOM 712 C C . SER A 1 87 ? 2.034 2.853 -19.729 1.00 95.19 87 SER A C 1
ATOM 714 O O . SER A 1 87 ? 1.924 3.757 -20.557 1.00 95.19 87 SER A O 1
ATOM 716 N N . ALA A 1 88 ? 1.144 2.679 -18.747 1.00 94.44 88 ALA A N 1
ATOM 717 C CA . ALA A 1 88 ? -0.081 3.472 -18.609 1.00 94.44 88 ALA A CA 1
ATOM 718 C C . ALA A 1 88 ? 0.045 4.653 -17.627 1.00 94.44 88 ALA A C 1
ATOM 720 O O . ALA A 1 88 ? -0.734 5.602 -17.684 1.00 94.44 88 ALA A O 1
ATOM 721 N N . SER A 1 89 ? 0.990 4.574 -16.692 1.00 95.00 89 SER A N 1
ATOM 722 C CA . SER A 1 89 ? 1.247 5.544 -15.622 1.00 95.00 89 SER A CA 1
ATOM 723 C C . SER A 1 89 ? 2.592 5.208 -14.978 1.00 95.00 89 SER A C 1
ATOM 725 O O . SER A 1 89 ? 3.047 4.065 -15.041 1.00 95.00 89 SER A O 1
ATOM 727 N N . ASP A 1 90 ? 3.212 6.176 -14.309 1.00 93.69 90 ASP A N 1
ATOM 728 C CA . ASP A 1 90 ? 4.390 5.947 -13.474 1.00 93.69 90 ASP A CA 1
ATOM 729 C C . ASP A 1 90 ? 4.119 5.266 -12.138 1.00 93.69 90 ASP A C 1
ATOM 731 O O . ASP A 1 90 ? 5.069 4.888 -11.449 1.00 93.69 90 ASP A O 1
ATOM 735 N N . HIS A 1 91 ? 2.852 5.004 -11.836 1.00 96.62 91 HIS A N 1
ATOM 736 C CA . HIS A 1 91 ? 2.426 4.158 -10.737 1.00 96.62 91 HIS A CA 1
ATOM 737 C C . HIS A 1 91 ? 1.800 2.857 -11.245 1.00 96.62 91 HIS A C 1
ATOM 739 O O . HIS A 1 91 ? 1.051 2.826 -12.224 1.00 96.62 91 HIS A O 1
ATOM 745 N N . LYS A 1 92 ? 2.051 1.760 -10.533 1.00 97.38 92 LYS A N 1
ATOM 746 C CA . LYS A 1 92 ? 1.254 0.537 -10.652 1.00 97.38 92 LYS A CA 1
ATOM 747 C C . LYS A 1 92 ? -0.131 0.772 -10.067 1.00 97.38 92 LYS A C 1
ATOM 749 O O . LYS A 1 92 ? -0.261 1.406 -9.024 1.00 97.38 92 LYS A O 1
ATOM 754 N N . TRP A 1 93 ? -1.156 0.190 -10.680 1.00 97.12 93 TRP A N 1
ATOM 755 C CA . TRP A 1 93 ? -2.497 0.207 -10.100 1.00 97.12 93 TRP A CA 1
ATOM 756 C C . TRP A 1 93 ? -2.670 -0.920 -9.081 1.00 97.12 93 TRP A C 1
ATOM 758 O O . TRP A 1 93 ? -2.053 -1.984 -9.190 1.00 97.12 93 TRP A O 1
ATOM 768 N N . LEU A 1 94 ? -3.559 -0.688 -8.117 1.00 97.69 94 LEU A N 1
ATOM 769 C CA . LEU A 1 94 ? -4.013 -1.668 -7.135 1.00 97.69 94 LEU A CA 1
ATOM 770 C C . LEU A 1 94 ? -5.495 -1.958 -7.366 1.00 97.69 94 LEU A C 1
ATOM 772 O O . LEU A 1 94 ? -6.291 -1.044 -7.559 1.00 97.69 94 LEU A O 1
ATOM 776 N N . LEU A 1 95 ? -5.869 -3.232 -7.328 1.00 96.56 95 LEU A N 1
ATOM 777 C CA . LEU A 1 95 ? -7.251 -3.683 -7.439 1.00 96.56 95 LEU A CA 1
ATOM 778 C C . LEU A 1 95 ? -7.550 -4.663 -6.315 1.00 96.56 95 LEU A C 1
ATOM 780 O O . LEU A 1 95 ? -6.782 -5.596 -6.075 1.00 96.56 95 LEU A O 1
ATOM 784 N N . VAL A 1 96 ? -8.688 -4.473 -5.658 1.00 94.62 96 VAL A N 1
ATOM 785 C CA . VAL A 1 96 ? -9.196 -5.386 -4.637 1.00 94.62 96 VAL A CA 1
ATOM 786 C C . VAL A 1 96 ? -10.641 -5.706 -4.961 1.00 94.62 96 VAL A C 1
ATOM 788 O O . VAL A 1 96 ? -11.447 -4.811 -5.195 1.00 94.62 96 VAL A O 1
ATOM 791 N N . GLU A 1 97 ? -10.964 -6.990 -4.967 1.00 94.12 97 GLU A N 1
ATOM 792 C CA . GLU A 1 97 ? -12.347 -7.446 -4.958 1.00 94.12 97 GLU A CA 1
ATOM 793 C C . GLU A 1 97 ? -12.751 -7.671 -3.501 1.00 94.12 97 GLU A C 1
ATOM 795 O O . GLU A 1 97 ? -11.996 -8.286 -2.739 1.00 94.12 97 GLU A O 1
ATOM 800 N N . VAL A 1 98 ? -13.931 -7.189 -3.111 1.00 91.19 98 VAL A N 1
ATOM 801 C CA . VAL A 1 98 ? -14.421 -7.259 -1.729 1.00 91.19 98 VAL A CA 1
ATOM 802 C C . VAL A 1 98 ? -15.820 -7.861 -1.649 1.00 91.19 98 VAL A C 1
ATOM 804 O O . VAL A 1 98 ? -16.625 -7.718 -2.566 1.00 91.19 98 VAL A O 1
ATOM 807 N N . GLU A 1 99 ? -16.109 -8.494 -0.521 1.00 89.50 99 GLU A N 1
ATOM 808 C CA . GLU A 1 99 ? -17.457 -8.792 -0.047 1.00 89.50 99 GLU A CA 1
ATOM 809 C C . GLU A 1 99 ? -17.822 -7.763 1.023 1.00 89.50 99 GLU A C 1
ATOM 811 O O . GLU A 1 99 ? -17.072 -7.555 1.979 1.00 89.50 99 GLU A O 1
ATOM 816 N N . VAL A 1 100 ? -18.955 -7.088 0.853 1.00 82.00 100 VAL A N 1
ATOM 817 C CA . VAL A 1 100 ? -19.443 -6.127 1.845 1.00 82.00 100 VAL A CA 1
ATOM 818 C C . VAL A 1 100 ? -20.122 -6.905 2.962 1.00 82.00 100 VAL A C 1
ATOM 820 O O . VAL A 1 100 ? -21.031 -7.695 2.700 1.00 82.00 100 VAL A O 1
ATOM 823 N N . GLU A 1 101 ? -19.703 -6.676 4.205 1.00 69.56 101 GLU A N 1
ATOM 824 C CA . GLU A 1 101 ? -20.475 -7.151 5.346 1.00 69.56 101 GLU A CA 1
ATOM 825 C C . GLU A 1 101 ? -21.696 -6.241 5.460 1.00 69.56 101 GLU A C 1
ATOM 827 O O . GLU A 1 101 ? -21.617 -5.108 5.933 1.00 69.56 101 GLU A O 1
ATOM 832 N N . VAL A 1 102 ? -22.840 -6.707 4.953 1.00 59.00 102 VAL A N 1
ATOM 833 C CA . VAL A 1 102 ? -24.109 -6.033 5.215 1.00 59.00 102 VAL A CA 1
ATOM 834 C C . VAL A 1 102 ? -24.360 -6.197 6.705 1.00 59.00 102 VAL A C 1
ATOM 836 O O . VAL A 1 102 ? -24.695 -7.290 7.161 1.00 59.00 102 VAL A O 1
ATOM 839 N N . ALA A 1 103 ? -24.161 -5.125 7.468 1.00 55.59 103 ALA A N 1
ATOM 840 C CA . ALA A 1 103 ? -24.641 -5.066 8.833 1.00 55.59 103 ALA A CA 1
ATOM 841 C C . ALA A 1 103 ? -26.151 -5.325 8.779 1.00 55.59 103 ALA A C 1
ATOM 843 O O . ALA A 1 103 ? -26.919 -4.486 8.305 1.00 55.59 103 ALA A O 1
ATOM 844 N N . LEU A 1 104 ? -26.578 -6.514 9.205 1.00 45.47 104 LEU A N 1
ATOM 845 C CA . LEU A 1 104 ? -27.965 -6.721 9.585 1.00 45.47 104 LEU A CA 1
ATOM 846 C C . LEU A 1 104 ? -28.185 -5.765 10.753 1.00 45.47 104 LEU A C 1
ATOM 848 O O . LEU A 1 104 ? -27.592 -5.953 11.813 1.00 45.47 104 LEU A O 1
ATOM 852 N N . GLY A 1 105 ? -28.919 -4.682 10.492 1.00 42.84 105 GLY A N 1
ATOM 853 C CA . GLY A 1 105 ? -29.175 -3.632 11.467 1.00 42.84 105 GLY A CA 1
ATOM 854 C C . GLY A 1 105 ? -29.651 -4.232 12.786 1.00 42.84 105 GLY A C 1
ATOM 855 O O . GLY A 1 105 ? -30.603 -5.015 12.801 1.00 42.84 105 GLY A O 1
ATOM 856 N N . GLY A 1 106 ? -28.946 -3.881 13.857 1.00 36.31 106 GLY A N 1
ATOM 857 C CA . GLY A 1 106 ? -29.391 -4.014 15.240 1.00 36.31 106 GLY A CA 1
ATOM 858 C C . GLY A 1 106 ? -29.741 -2.641 15.778 1.00 36.31 106 GLY A C 1
ATOM 859 O O . GLY A 1 106 ? -29.011 -1.687 15.421 1.00 36.31 106 GLY A O 1
#